Protein AF-A0A537V1I0-F1 (afdb_monomer)

Nearest PDB structures (foldseek):
  7f66-assembly1_D  TM=1.980E-01  e=5.135E+00  Homo sapiens

Foldseek 3Di:
DALLVQCCDPLANVVPNDDPLCLLVSLVSCLQQVHDDDPVSQVSCCVVPVDNDGDNHHDPDDDDPDDPPSCVLLSVLSVQLCCVPPDDCPVVDDVPDDDDDDDDDPDPVSSVSSVVSNVVSVVSRD

Secondary structure (DSSP, 8-state):
--HHHHHH-TTTTTTTS-SGGGHHHHHHHHHHTTPPPPHHHHHHHHHHH--SS--SS--S-------TTSSHHHHHHHHHHHHHHHS--GGG--TT---------SSHHHHHHHHHHHHHHHHH--

Sequence (126 aa):
MNITQALDDANVFGGQFRGGTWDAWRTFLAALFALPLTPEQLEVYQRHTGRSAPPTEPAQEAWLVCGRRAGKSLMLATIAVYLAAFCDWRSFLGPGELATIMIIARDRRQARVIKRFITGLLHATP

pLDDT: mean 94.33, std 4.15, range [69.94, 98.19]

Solvent-accessible surface area (backbone atoms only — not comparable to full-atom values): 7836 Å² total; per-residue (Å²): 128,55,73,69,55,39,39,61,32,71,69,53,38,20,78,78,59,68,66,79,90,46,52,69,56,50,34,48,49,26,45,42,60,29,42,89,68,52,77,68,35,44,51,54,47,28,73,76,66,74,45,92,70,80,52,87,55,56,55,93,73,85,85,85,91,68,69,86,89,67,51,60,57,55,52,54,18,50,52,52,50,44,55,68,75,66,49,89,58,69,93,79,51,60,96,90,59,74,94,75,88,84,79,85,52,98,42,74,72,59,35,45,53,32,51,50,43,33,53,51,51,62,71,69,27,126

Structure (mmCIF, N/CA/C/O backbone):
data_AF-A0A537V1I0-F1
#
_entry.id   AF-A0A537V1I0-F1
#
loop_
_atom_site.group_PDB
_atom_site.id
_atom_site.type_symbol
_atom_site.label_atom_id
_atom_site.label_alt_id
_atom_site.label_comp_id
_atom_site.label_asym_id
_atom_site.label_entity_id
_atom_site.label_seq_id
_atom_site.pdbx_PDB_ins_code
_atom_site.Cartn_x
_atom_site.Cartn_y
_atom_site.Cartn_z
_atom_site.occupancy
_atom_site.B_iso_or_equiv
_atom_site.auth_seq_id
_atom_site.auth_comp_id
_atom_site.auth_asym_id
_atom_site.auth_atom_id
_atom_site.pdbx_PDB_model_num
ATOM 1 N N . MET A 1 1 ? 8.604 -7.351 6.319 1.00 92.75 1 MET A N 1
ATOM 2 C CA . MET A 1 1 ? 8.029 -6.010 6.105 1.00 92.75 1 MET A CA 1
ATOM 3 C C . MET A 1 1 ? 6.622 -6.172 5.548 1.00 92.75 1 MET A C 1
ATOM 5 O O . MET A 1 1 ? 6.478 -6.685 4.443 1.00 92.75 1 MET A O 1
ATOM 9 N N . ASN A 1 2 ? 5.589 -5.802 6.304 1.00 96.81 2 ASN A N 1
ATOM 10 C CA . ASN A 1 2 ? 4.222 -5.702 5.781 1.00 96.81 2 ASN A CA 1
ATOM 11 C C . ASN A 1 2 ? 3.919 -4.264 5.305 1.00 96.81 2 ASN A C 1
ATOM 13 O O . ASN A 1 2 ? 4.732 -3.359 5.500 1.00 96.81 2 ASN A O 1
ATOM 17 N N . ILE A 1 3 ? 2.769 -4.045 4.661 1.00 97.25 3 ILE A N 1
ATOM 18 C CA . ILE A 1 3 ? 2.466 -2.740 4.060 1.00 97.25 3 ILE A CA 1
ATOM 19 C C . ILE A 1 3 ? 2.281 -1.625 5.100 1.00 97.25 3 ILE A C 1
ATOM 21 O O . ILE A 1 3 ? 2.697 -0.498 4.852 1.00 97.25 3 ILE A O 1
ATOM 25 N N . THR A 1 4 ? 1.706 -1.912 6.272 1.00 95.88 4 THR A N 1
ATOM 26 C CA . THR A 1 4 ? 1.508 -0.889 7.312 1.00 95.88 4 THR A CA 1
ATOM 27 C C . THR A 1 4 ? 2.836 -0.484 7.945 1.00 95.88 4 THR A C 1
ATOM 29 O O . THR A 1 4 ? 3.079 0.706 8.108 1.00 95.88 4 THR A O 1
ATOM 32 N N . GLN A 1 5 ? 3.743 -1.439 8.167 1.00 95.88 5 GLN A N 1
ATOM 33 C CA . GLN A 1 5 ? 5.124 -1.166 8.573 1.00 95.88 5 GLN A CA 1
ATOM 34 C C . GLN A 1 5 ? 5.859 -0.305 7.535 1.00 95.88 5 GLN A C 1
ATOM 36 O O . GLN A 1 5 ? 6.530 0.652 7.905 1.00 95.88 5 GLN A O 1
ATOM 41 N N . ALA A 1 6 ? 5.687 -0.580 6.237 1.00 95.81 6 ALA A N 1
ATOM 42 C CA . ALA A 1 6 ? 6.300 0.227 5.178 1.00 95.81 6 ALA A CA 1
ATOM 43 C C . ALA A 1 6 ? 5.776 1.679 5.157 1.00 95.81 6 ALA A C 1
ATOM 45 O O . ALA A 1 6 ? 6.523 2.596 4.814 1.00 95.81 6 ALA A O 1
ATOM 46 N N . LEU A 1 7 ? 4.509 1.897 5.538 1.00 95.00 7 LEU A N 1
ATOM 47 C CA . LEU A 1 7 ? 3.925 3.233 5.719 1.00 95.00 7 LEU A CA 1
ATOM 48 C C . LEU A 1 7 ? 4.526 4.000 6.907 1.00 95.00 7 LEU A C 1
ATOM 50 O O . LEU A 1 7 ? 4.485 5.228 6.891 1.00 95.00 7 LEU A O 1
ATOM 54 N N . ASP A 1 8 ? 5.048 3.305 7.918 1.00 93.06 8 ASP A N 1
ATOM 55 C CA . ASP A 1 8 ? 5.644 3.907 9.120 1.00 93.06 8 ASP A CA 1
ATOM 56 C C . ASP A 1 8 ? 7.163 4.058 9.042 1.00 93.06 8 ASP A C 1
ATOM 58 O O . ASP A 1 8 ? 7.739 4.906 9.724 1.00 93.06 8 ASP A O 1
ATOM 62 N N . ASP A 1 9 ? 7.818 3.275 8.190 1.00 94.00 9 ASP A N 1
ATOM 63 C CA . ASP A 1 9 ? 9.268 3.294 8.054 1.00 94.00 9 ASP A CA 1
ATOM 64 C C . ASP A 1 9 ? 9.749 4.598 7.397 1.00 94.00 9 ASP A C 1
ATOM 66 O O . ASP A 1 9 ? 9.433 4.898 6.240 1.00 94.00 9 ASP A O 1
ATOM 70 N N . ALA A 1 10 ? 10.541 5.377 8.138 1.00 91.62 10 ALA A N 1
ATOM 71 C CA . ALA A 1 10 ? 11.095 6.652 7.692 1.00 91.62 10 ALA A CA 1
ATOM 72 C C . ALA A 1 10 ? 12.013 6.525 6.465 1.00 91.62 10 ALA A C 1
ATOM 74 O O . ALA A 1 10 ? 12.131 7.490 5.709 1.00 91.62 10 ALA A O 1
ATOM 75 N N . ASN A 1 11 ? 12.617 5.353 6.258 1.00 91.50 11 ASN A N 1
ATOM 76 C CA . ASN A 1 11 ? 13.461 5.049 5.108 1.00 91.50 11 ASN A CA 1
ATOM 77 C C . ASN A 1 11 ? 12.664 4.506 3.921 1.00 91.50 11 ASN A C 1
ATOM 79 O O . ASN A 1 11 ? 13.248 4.311 2.868 1.00 91.50 11 ASN A O 1
ATOM 83 N N . VAL A 1 12 ? 11.359 4.251 4.062 1.00 92.94 12 VAL A N 1
ATOM 84 C CA . VAL A 1 12 ? 10.508 3.745 2.975 1.00 92.94 12 VAL A CA 1
ATOM 85 C C . VAL A 1 12 ? 9.444 4.784 2.626 1.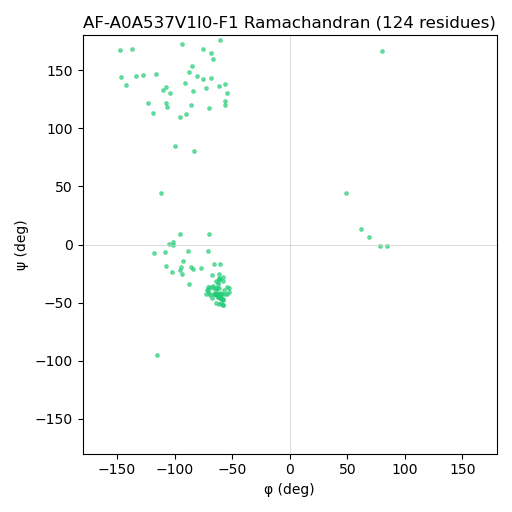00 92.94 12 VAL A C 1
ATOM 87 O 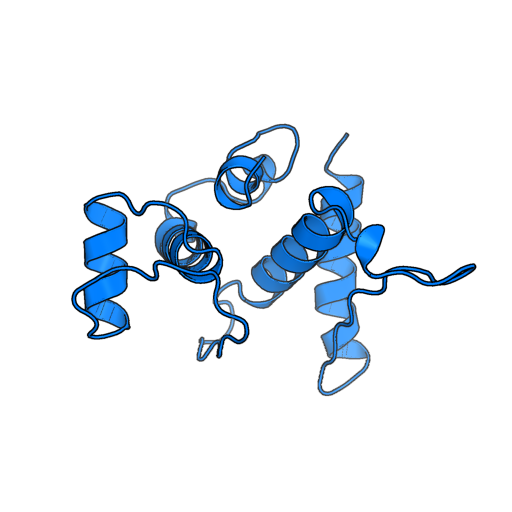O . VAL A 1 12 ? 9.724 5.705 1.857 1.00 92.94 12 VAL A O 1
ATOM 90 N N . PHE A 1 13 ? 8.230 4.687 3.183 1.00 93.94 13 PHE A N 1
ATOM 91 C CA . PHE A 1 13 ? 7.129 5.599 2.856 1.00 93.94 13 PHE A CA 1
ATOM 92 C C . PHE A 1 13 ? 6.778 6.579 3.983 1.00 93.94 13 PHE A C 1
ATOM 94 O O . PHE A 1 13 ? 5.983 7.495 3.756 1.00 93.94 13 PHE A O 1
ATOM 101 N N . GLY A 1 14 ? 7.374 6.454 5.172 1.00 89.88 14 GLY A N 1
ATOM 102 C CA . GLY A 1 14 ? 7.030 7.237 6.367 1.00 89.88 14 GLY A CA 1
ATOM 103 C C . GLY A 1 14 ? 7.157 8.751 6.191 1.00 89.88 14 GLY A C 1
ATOM 104 O O . GLY A 1 14 ? 6.404 9.522 6.787 1.00 89.88 14 GLY A O 1
ATOM 105 N N . GLY A 1 15 ? 8.041 9.212 5.299 1.00 89.19 15 GLY A N 1
ATOM 106 C CA . GLY A 1 15 ? 8.121 10.624 4.911 1.00 89.19 15 GLY A CA 1
ATOM 107 C C . GLY A 1 15 ? 6.837 11.176 4.273 1.00 89.19 15 GLY A C 1
ATOM 108 O O . GLY A 1 15 ? 6.536 12.356 4.440 1.00 89.19 15 GLY A O 1
ATOM 109 N N . GLN A 1 16 ? 6.066 10.327 3.586 1.00 88.81 16 GLN A N 1
ATOM 110 C CA . GLN A 1 16 ? 4.876 10.702 2.813 1.00 88.81 16 GLN A CA 1
ATOM 111 C C . GLN A 1 16 ? 3.567 10.576 3.611 1.00 88.81 16 GLN A C 1
ATOM 113 O O . GLN A 1 16 ? 2.601 11.284 3.323 1.00 88.81 16 GLN A O 1
ATOM 118 N N . PHE A 1 17 ? 3.528 9.707 4.626 1.00 90.12 17 PHE A N 1
ATOM 119 C CA . PHE A 1 17 ? 2.316 9.354 5.382 1.00 90.12 17 PHE A CA 1
ATOM 120 C C . PHE A 1 17 ? 2.337 9.862 6.832 1.00 90.12 17 PHE A C 1
ATOM 122 O O . PHE A 1 17 ? 1.976 9.146 7.769 1.00 90.12 17 PHE A O 1
ATOM 129 N N . ARG A 1 18 ? 2.754 11.121 7.019 1.00 82.00 18 ARG A N 1
ATOM 130 C CA . ARG A 1 18 ? 2.834 11.775 8.336 1.00 82.00 18 ARG A CA 1
ATOM 131 C C . ARG A 1 18 ? 1.473 12.298 8.814 1.00 82.00 18 ARG A C 1
ATOM 133 O O . ARG A 1 18 ? 0.689 12.820 8.021 1.00 82.00 18 ARG A O 1
ATOM 140 N N . GLY A 1 19 ? 1.252 12.236 10.130 1.00 78.31 19 GLY A N 1
ATOM 141 C CA . GLY A 1 19 ? 0.049 12.736 10.809 1.00 78.31 19 GLY A CA 1
ATOM 142 C C . GLY A 1 19 ? -1.164 11.795 10.730 1.00 78.31 19 GLY A C 1
ATOM 143 O O . GLY A 1 19 ? -1.187 10.865 9.929 1.00 78.31 19 GLY A O 1
ATOM 144 N N . GLY A 1 20 ? -2.191 12.064 11.547 1.00 75.31 20 GLY A N 1
ATOM 145 C CA . GLY A 1 20 ? -3.385 11.203 11.688 1.00 75.31 20 GLY A CA 1
ATOM 146 C C . GLY A 1 20 ? -4.352 11.197 10.492 1.00 75.31 20 GLY A C 1
ATOM 147 O O . GLY A 1 20 ? -5.297 10.418 10.440 1.00 75.31 20 GLY A O 1
ATOM 148 N N . THR A 1 21 ? -4.125 12.026 9.467 1.00 86.38 21 THR A N 1
ATOM 149 C CA . THR A 1 21 ? -4.989 12.092 8.268 1.00 86.38 21 THR A CA 1
ATOM 150 C C . THR A 1 21 ? -5.059 10.762 7.495 1.00 86.38 21 THR A C 1
ATOM 152 O O . THR A 1 21 ? -5.962 10.562 6.683 1.00 86.38 21 THR A O 1
ATOM 155 N N . TRP A 1 22 ? -4.121 9.841 7.736 1.00 93.50 22 TRP A N 1
ATOM 156 C CA . TRP A 1 22 ? -4.006 8.568 7.021 1.00 93.50 22 TRP A CA 1
ATOM 157 C C . TRP A 1 22 ? -4.557 7.358 7.789 1.00 93.50 22 TRP A C 1
ATOM 159 O O . TRP A 1 22 ? -4.519 6.250 7.257 1.00 93.50 22 TRP A O 1
ATOM 169 N N . ASP A 1 23 ? -5.120 7.535 8.985 1.00 92.94 23 ASP A N 1
ATOM 170 C CA . ASP A 1 23 ? -5.518 6.420 9.864 1.00 92.94 23 ASP A CA 1
ATOM 171 C C . ASP A 1 23 ? -6.607 5.523 9.259 1.00 92.94 23 ASP A C 1
ATOM 173 O O . ASP A 1 23 ? -6.538 4.292 9.340 1.00 92.94 23 ASP A O 1
ATOM 177 N N . ALA A 1 24 ? -7.569 6.115 8.545 1.00 94.19 24 ALA A N 1
ATOM 178 C CA . ALA A 1 24 ? -8.577 5.352 7.808 1.00 94.19 24 ALA A CA 1
ATOM 179 C C . ALA A 1 24 ? -7.951 4.517 6.676 1.00 94.19 24 ALA A C 1
ATOM 181 O O . ALA A 1 24 ? -8.353 3.378 6.444 1.00 94.19 24 ALA A O 1
ATOM 182 N N . TRP A 1 25 ? -6.928 5.047 6.000 1.00 95.94 25 TRP A N 1
ATOM 183 C CA . TRP A 1 25 ? -6.194 4.303 4.978 1.00 95.94 25 TRP A CA 1
ATOM 184 C C . TRP A 1 25 ? -5.327 3.193 5.577 1.00 95.94 25 TRP A C 1
ATOM 186 O O . TRP A 1 25 ? -5.256 2.113 5.002 1.00 95.94 25 TRP A O 1
ATOM 196 N N . ARG A 1 26 ? -4.721 3.416 6.748 1.00 96.38 26 ARG A N 1
ATOM 197 C CA . ARG A 1 26 ? -3.978 2.385 7.492 1.00 96.38 26 ARG A CA 1
ATOM 198 C C . ARG A 1 26 ? -4.893 1.236 7.904 1.00 96.38 26 ARG A C 1
ATOM 200 O O . ARG A 1 26 ? -4.553 0.081 7.669 1.00 96.38 26 ARG A O 1
ATOM 207 N N . THR A 1 27 ? -6.079 1.563 8.418 1.00 96.81 27 THR A N 1
ATOM 208 C CA . THR A 1 27 ? -7.142 0.591 8.716 1.00 96.81 27 THR A CA 1
ATOM 209 C C . THR A 1 27 ? -7.548 -0.183 7.463 1.00 96.81 27 THR A C 1
ATOM 211 O O . THR A 1 27 ? -7.615 -1.410 7.484 1.00 96.81 27 THR A O 1
ATOM 214 N N . PHE A 1 28 ? -7.779 0.524 6.351 1.00 97.12 28 PHE A N 1
ATOM 215 C CA . PHE A 1 28 ? -8.110 -0.097 5.071 1.00 97.12 28 PHE A CA 1
ATOM 216 C C . PHE A 1 28 ? -7.021 -1.072 4.608 1.00 97.12 28 PHE A C 1
ATOM 218 O O . PHE A 1 28 ? -7.349 -2.189 4.228 1.00 97.12 28 PHE A O 1
ATOM 225 N N . LEU A 1 29 ? -5.744 -0.685 4.658 1.00 97.81 29 LEU A N 1
ATOM 226 C CA . LEU A 1 29 ? -4.634 -1.548 4.253 1.00 97.81 29 LEU A CA 1
ATOM 227 C C . LEU A 1 29 ? -4.486 -2.766 5.164 1.00 97.81 29 LEU A C 1
ATOM 229 O O . LEU A 1 29 ? -4.287 -3.869 4.664 1.00 97.81 29 LEU A O 1
ATOM 233 N N . ALA A 1 30 ? -4.611 -2.582 6.479 1.00 98.00 30 ALA A N 1
ATOM 234 C CA . ALA A 1 30 ? -4.585 -3.696 7.415 1.00 98.00 30 ALA A CA 1
ATOM 235 C C . ALA A 1 30 ? -5.704 -4.697 7.103 1.00 98.00 30 ALA A C 1
ATOM 237 O O . ALA A 1 30 ? -5.432 -5.882 6.952 1.00 98.00 30 ALA A O 1
ATOM 238 N N . ALA A 1 31 ? -6.932 -4.225 6.875 1.00 98.00 31 ALA A N 1
ATOM 239 C CA . ALA A 1 31 ? -8.030 -5.092 6.462 1.00 98.00 31 ALA A CA 1
ATOM 240 C C . ALA A 1 31 ? -7.791 -5.743 5.085 1.00 98.00 31 ALA A C 1
ATOM 242 O O . ALA A 1 31 ? -8.045 -6.932 4.920 1.00 98.00 31 ALA A O 1
ATOM 243 N N . LEU A 1 32 ? -7.286 -4.989 4.103 1.00 98.00 32 LEU A N 1
ATOM 244 C CA . LEU A 1 32 ? -7.038 -5.470 2.741 1.00 98.00 32 LEU A CA 1
ATOM 245 C C . LEU A 1 32 ? -6.026 -6.624 2.714 1.00 98.00 32 LEU A C 1
ATOM 247 O O . LEU A 1 32 ? -6.226 -7.597 1.995 1.00 98.00 32 LEU A O 1
ATOM 251 N N . PHE A 1 33 ? -4.965 -6.521 3.514 1.00 98.19 33 PHE A N 1
ATOM 252 C CA . PHE A 1 33 ? -3.893 -7.514 3.611 1.00 98.19 33 PHE A CA 1
ATOM 253 C C . PHE A 1 33 ? -4.094 -8.520 4.760 1.00 98.19 33 PHE A C 1
ATOM 255 O O . PHE A 1 33 ? -3.172 -9.276 5.056 1.00 98.19 33 PHE A O 1
ATOM 262 N N . ALA A 1 34 ? -5.266 -8.520 5.409 1.00 97.81 34 ALA A N 1
ATOM 263 C CA . ALA A 1 34 ? -5.581 -9.338 6.589 1.00 97.81 34 ALA A CA 1
ATOM 264 C C . ALA A 1 34 ? -4.519 -9.280 7.700 1.00 97.81 34 ALA A C 1
ATOM 266 O O . ALA A 1 34 ? -4.119 -10.284 8.287 1.00 97.81 34 ALA A O 1
ATOM 267 N N . LEU A 1 35 ? -4.048 -8.070 7.986 1.00 98.06 35 LEU A N 1
ATOM 268 C CA . LEU A 1 35 ? -3.163 -7.787 9.105 1.00 98.06 35 LEU A CA 1
ATOM 269 C C . LEU A 1 35 ? -3.984 -7.557 10.385 1.00 98.06 35 LEU A C 1
ATOM 271 O O . LEU A 1 35 ? -5.125 -7.089 10.304 1.00 98.06 35 LEU A O 1
ATOM 275 N N . PRO A 1 36 ? -3.406 -7.820 11.573 1.00 96.88 36 PRO A N 1
ATOM 276 C CA . PRO A 1 36 ? -4.055 -7.498 12.839 1.00 96.88 36 PRO A CA 1
ATOM 277 C C . PRO A 1 36 ? -4.467 -6.021 12.908 1.00 96.88 36 PRO A C 1
ATOM 279 O O . PRO A 1 36 ? -3.653 -5.134 12.646 1.00 96.88 36 PRO A O 1
ATOM 282 N N . LEU A 1 37 ? -5.725 -5.770 13.278 1.00 97.50 37 LEU A N 1
ATOM 283 C CA . LEU A 1 37 ? -6.247 -4.428 13.543 1.00 97.50 37 LEU A CA 1
ATOM 284 C C . LEU A 1 37 ? -6.066 -4.085 15.025 1.00 97.50 37 LEU A C 1
ATOM 286 O O . LEU A 1 37 ? -6.326 -4.925 15.890 1.00 97.50 37 LEU A O 1
ATOM 290 N N . THR A 1 38 ? -5.678 -2.845 15.327 1.00 96.44 38 THR A N 1
ATOM 291 C CA . THR A 1 38 ? -5.792 -2.312 16.698 1.00 96.44 38 THR A CA 1
ATOM 292 C C . THR A 1 38 ? -7.268 -2.128 17.083 1.00 96.44 38 THR A C 1
ATOM 294 O O . THR A 1 38 ? -8.126 -2.114 16.194 1.00 96.44 38 THR A O 1
ATOM 297 N N . PRO A 1 39 ? -7.606 -1.953 18.375 1.00 96.75 39 PRO A N 1
ATOM 298 C CA . PRO A 1 39 ? -8.983 -1.676 18.792 1.00 96.75 39 PRO A CA 1
ATOM 299 C C . PRO A 1 39 ? -9.618 -0.481 18.060 1.00 96.75 39 PRO A C 1
ATOM 301 O O . PRO A 1 39 ? -10.761 -0.562 17.614 1.00 96.75 39 PRO A O 1
ATOM 304 N N . GLU A 1 40 ? -8.857 0.593 17.846 1.00 95.38 40 GLU A N 1
ATOM 305 C CA . GLU A 1 40 ? -9.313 1.808 17.161 1.00 95.38 40 GLU A CA 1
ATOM 306 C C . GLU A 1 40 ? -9.536 1.555 15.664 1.00 95.38 40 GLU A C 1
ATOM 308 O O . GLU A 1 40 ? -10.529 1.991 15.079 1.00 95.38 40 GLU A O 1
ATOM 313 N N . GLN A 1 41 ? -8.630 0.806 15.028 1.00 97.00 41 GLN A N 1
ATOM 314 C CA . GLN A 1 41 ? -8.785 0.409 13.630 1.00 97.00 41 GLN A CA 1
ATOM 315 C C . GLN A 1 41 ? -9.971 -0.543 13.446 1.00 97.00 41 GLN A C 1
ATOM 317 O O . GLN A 1 41 ? -10.690 -0.445 12.451 1.00 97.00 41 GLN A O 1
ATOM 322 N N . LEU A 1 42 ? -10.209 -1.448 14.401 1.00 97.25 42 LEU A N 1
ATOM 323 C CA . LEU A 1 42 ? -11.357 -2.347 14.379 1.00 97.25 42 LEU A CA 1
ATOM 324 C C . LEU A 1 42 ? -12.668 -1.556 14.453 1.00 97.25 42 LEU A C 1
ATOM 326 O O . LEU A 1 42 ? -13.575 -1.829 13.673 1.00 97.25 42 LEU A O 1
ATOM 330 N N . GLU A 1 43 ? -12.750 -0.532 15.303 1.00 96.69 43 GLU A N 1
ATOM 331 C CA . GLU A 1 43 ? -13.921 0.347 15.382 1.00 96.69 43 GLU A CA 1
ATOM 332 C C . GLU A 1 43 ? -14.195 1.053 14.041 1.00 96.69 43 GLU A C 1
ATOM 334 O O . GLU A 1 43 ? -15.327 1.063 13.548 1.00 96.69 43 GLU A O 1
ATOM 339 N N . VAL A 1 44 ? -13.153 1.600 13.403 1.00 96.12 44 VAL A N 1
ATOM 340 C CA . VAL A 1 44 ? -13.250 2.217 12.068 1.00 96.12 44 VAL A CA 1
ATOM 341 C C . VAL A 1 44 ? -13.697 1.189 11.021 1.00 96.12 44 VAL A C 1
ATOM 343 O O . VAL A 1 44 ? -14.596 1.469 10.223 1.00 96.12 44 VAL A O 1
ATOM 346 N N . TYR A 1 45 ? -13.114 -0.011 11.033 1.00 97.00 45 TYR A N 1
ATOM 347 C CA . TYR A 1 45 ? -13.468 -1.098 10.123 1.00 97.00 45 TYR A CA 1
ATOM 348 C C . TYR A 1 45 ? -14.938 -1.507 10.268 1.00 97.00 45 TYR A C 1
ATOM 350 O O . TYR A 1 45 ? -15.666 -1.548 9.274 1.00 97.00 45 TYR A O 1
ATOM 358 N N . GLN A 1 46 ? -15.399 -1.766 11.493 1.00 97.12 46 GLN A N 1
ATOM 359 C CA . GLN A 1 46 ? -16.775 -2.176 11.776 1.00 97.12 46 GLN A CA 1
ATOM 360 C C . GLN A 1 46 ? -17.764 -1.078 11.369 1.00 97.12 46 GLN A C 1
ATOM 362 O O . GLN A 1 46 ? -18.735 -1.353 10.663 1.00 97.12 46 GLN A O 1
ATOM 367 N N . ARG A 1 47 ? -17.472 0.185 11.714 1.00 95.94 47 ARG A N 1
ATOM 368 C CA . ARG A 1 47 ? -18.296 1.349 11.351 1.00 95.94 47 ARG A CA 1
ATOM 369 C C . ARG A 1 47 ? -18.508 1.476 9.843 1.00 95.94 47 ARG A C 1
ATOM 371 O O . ARG A 1 47 ? -19.610 1.805 9.415 1.00 95.94 47 ARG A O 1
ATOM 378 N N . HIS A 1 48 ? -17.466 1.258 9.040 1.00 92.81 48 HIS A N 1
ATOM 379 C CA . HIS A 1 48 ? -17.527 1.502 7.594 1.00 92.81 48 HIS A CA 1
ATOM 380 C C . HIS A 1 48 ? -17.875 0.273 6.752 1.00 92.81 48 HIS A C 1
ATOM 382 O O . HIS A 1 48 ? -18.293 0.435 5.608 1.00 92.81 48 HIS A O 1
ATOM 388 N N . THR A 1 49 ? -17.718 -0.938 7.287 1.00 93.62 49 THR A N 1
ATOM 389 C CA . THR A 1 49 ? -18.016 -2.180 6.553 1.00 93.62 49 THR A CA 1
ATOM 390 C C . THR A 1 49 ? -19.284 -2.883 7.031 1.00 93.62 49 THR A C 1
ATOM 392 O O . THR A 1 49 ? -19.803 -3.731 6.309 1.00 93.62 49 THR A O 1
ATOM 395 N N . GLY A 1 50 ? -19.772 -2.573 8.239 1.00 95.06 50 GLY A N 1
ATOM 396 C CA . GLY A 1 50 ? -20.882 -3.283 8.882 1.00 95.06 50 GLY A CA 1
ATOM 397 C C . GLY A 1 50 ? -20.552 -4.720 9.308 1.00 95.06 50 GLY A C 1
ATOM 398 O O . GLY A 1 50 ? -21.445 -5.451 9.728 1.00 95.06 50 GLY A O 1
ATOM 399 N N . ARG A 1 51 ? -19.291 -5.154 9.188 1.00 94.88 51 ARG A N 1
ATOM 400 C CA . ARG A 1 51 ? -18.837 -6.497 9.578 1.00 94.88 51 ARG A CA 1
ATOM 401 C C . ARG A 1 51 ? -18.434 -6.512 11.044 1.00 94.88 51 ARG A C 1
ATOM 403 O O . ARG A 1 51 ? -17.931 -5.516 11.544 1.00 94.88 51 ARG A O 1
ATOM 410 N N . SER A 1 52 ? -18.616 -7.645 11.716 1.00 91.94 52 SER A N 1
ATOM 411 C CA . SER A 1 52 ? -18.275 -7.809 13.136 1.00 91.94 52 SER A CA 1
ATOM 412 C C . SER A 1 52 ? -16.827 -8.247 13.369 1.00 91.94 52 SER A C 1
ATOM 414 O O . SER A 1 52 ? -16.219 -7.820 14.348 1.00 91.94 52 SER A O 1
ATOM 416 N N . ALA A 1 53 ? -16.262 -9.060 12.474 1.00 93.88 53 ALA A N 1
ATOM 417 C CA . ALA A 1 53 ? -14.910 -9.604 12.589 1.00 93.88 53 ALA A CA 1
ATOM 418 C C . ALA A 1 53 ? -13.997 -9.108 11.450 1.00 93.88 53 ALA A C 1
ATOM 420 O O . ALA A 1 53 ? -14.486 -8.900 10.333 1.00 93.88 53 ALA A O 1
ATOM 421 N N . PRO A 1 54 ? -12.687 -8.917 11.709 1.00 95.12 54 PRO A N 1
ATOM 422 C CA . PRO A 1 54 ? -11.725 -8.563 10.671 1.00 95.12 54 PRO A CA 1
ATOM 423 C C . PRO A 1 54 ? -11.532 -9.706 9.660 1.00 95.12 54 PRO A C 1
ATOM 425 O O . PRO A 1 54 ? -11.805 -10.864 9.983 1.00 95.12 54 PRO A O 1
ATOM 428 N N . PRO A 1 55 ? -11.027 -9.413 8.447 1.00 95.75 55 PRO A N 1
ATOM 429 C CA . PRO A 1 55 ? -10.660 -10.446 7.485 1.00 95.75 55 PRO A CA 1
ATOM 430 C C . PRO A 1 55 ? -9.548 -11.340 8.041 1.00 95.75 55 PRO A C 1
ATOM 432 O O . PRO A 1 55 ? -8.572 -10.842 8.599 1.00 95.75 55 PRO A O 1
ATOM 435 N N . THR A 1 56 ? -9.689 -12.651 7.860 1.00 96.62 56 THR A N 1
ATOM 436 C CA . THR A 1 56 ? -8.663 -13.647 8.215 1.00 96.62 56 THR A CA 1
ATOM 437 C C . THR A 1 56 ? -7.732 -13.973 7.051 1.00 96.62 56 THR A C 1
ATOM 439 O O . THR A 1 56 ? -6.685 -14.576 7.256 1.00 96.62 56 THR A O 1
ATOM 442 N N . GLU A 1 57 ? -8.107 -13.573 5.834 1.00 97.44 57 GLU A N 1
ATOM 443 C CA . GLU A 1 57 ? -7.347 -13.785 4.604 1.00 97.44 57 GLU A CA 1
ATOM 444 C C . GLU A 1 57 ? -7.290 -12.489 3.784 1.00 97.44 57 GLU A C 1
ATOM 446 O O . GLU A 1 57 ? -8.266 -11.723 3.799 1.00 97.44 57 GLU A O 1
ATOM 451 N N . PRO A 1 58 ? -6.173 -12.215 3.080 1.00 97.31 58 PRO A N 1
ATOM 452 C CA . PRO A 1 58 ? -6.060 -11.041 2.226 1.00 97.31 58 PRO A CA 1
ATOM 453 C C . PRO A 1 58 ? -7.172 -11.012 1.177 1.00 97.31 58 PRO A C 1
ATOM 455 O O . PRO A 1 58 ? -7.489 -12.026 0.554 1.00 97.31 58 PRO A O 1
ATOM 458 N N . ALA A 1 59 ? -7.752 -9.838 0.944 1.00 96.44 59 ALA A N 1
ATOM 459 C CA . ALA A 1 59 ? -8.773 -9.706 -0.081 1.00 96.44 59 ALA A CA 1
ATOM 460 C C . ALA A 1 59 ? -8.138 -9.784 -1.477 1.00 96.44 59 ALA A C 1
ATOM 462 O O . ALA A 1 59 ? -7.146 -9.113 -1.761 1.00 96.44 59 ALA A O 1
ATOM 463 N N . GLN A 1 60 ? -8.756 -10.555 -2.372 1.00 95.38 60 GLN A N 1
ATOM 464 C CA . GLN A 1 60 ? -8.335 -10.625 -3.776 1.00 95.38 60 GLN A CA 1
ATOM 465 C C . GLN A 1 60 ? -8.793 -9.403 -4.588 1.00 95.38 60 GLN A C 1
ATOM 467 O O . GLN A 1 60 ? -8.223 -9.097 -5.632 1.00 95.38 60 GLN A O 1
ATOM 472 N N . GLU A 1 61 ? -9.810 -8.688 -4.104 1.00 96.00 61 GLU A N 1
ATOM 473 C CA . GLU A 1 61 ? -10.407 -7.543 -4.784 1.00 96.00 61 GLU A CA 1
ATOM 474 C C . GLU A 1 61 ? -10.890 -6.494 -3.773 1.00 96.00 61 GLU A C 1
ATOM 476 O O . GLU A 1 61 ? -11.400 -6.827 -2.699 1.00 96.00 61 GLU A O 1
ATOM 481 N N . ALA A 1 62 ? -10.757 -5.212 -4.126 1.00 94.88 62 ALA A N 1
ATOM 482 C CA . ALA A 1 62 ? -11.271 -4.105 -3.330 1.00 94.88 62 ALA A CA 1
ATOM 483 C C . ALA A 1 62 ? -11.837 -2.976 -4.196 1.00 94.88 62 ALA A C 1
ATOM 485 O O . ALA A 1 62 ? -11.219 -2.528 -5.162 1.00 94.88 62 ALA A O 1
ATOM 486 N N . TRP A 1 63 ? -12.990 -2.455 -3.774 1.00 94.44 63 TRP A N 1
ATOM 487 C CA . TRP A 1 63 ? -13.687 -1.354 -4.432 1.00 94.44 63 TRP A CA 1
ATOM 488 C C . TRP A 1 63 ? -13.548 -0.069 -3.613 1.00 94.44 63 TRP A C 1
ATOM 490 O O . TRP A 1 63 ? -14.012 0.020 -2.478 1.00 94.44 63 TRP A O 1
ATOM 500 N N . LEU A 1 64 ? -12.918 0.954 -4.195 1.00 93.56 64 LEU A N 1
ATOM 501 C CA . LEU A 1 64 ? -12.637 2.226 -3.522 1.00 93.56 64 LEU A CA 1
ATOM 502 C C . LEU A 1 64 ? -13.659 3.307 -3.901 1.00 93.56 64 LEU A C 1
ATOM 504 O O . LEU A 1 64 ? -13.420 4.138 -4.785 1.00 93.56 64 LEU A O 1
ATOM 508 N N . VAL A 1 65 ? -14.797 3.330 -3.202 1.00 93.19 65 VAL A N 1
ATOM 509 C CA . VAL A 1 65 ? -15.830 4.369 -3.363 1.00 93.19 65 VAL A CA 1
ATOM 510 C C . VAL A 1 65 ? -15.455 5.601 -2.536 1.00 93.19 65 VAL A C 1
ATOM 512 O O . VAL A 1 65 ? -15.911 5.797 -1.415 1.00 93.19 65 VAL A O 1
ATOM 515 N N . CYS A 1 66 ? -14.563 6.431 -3.081 1.00 92.00 66 CYS A N 1
ATOM 516 C CA . CYS A 1 66 ? -13.997 7.571 -2.355 1.00 92.00 66 CYS A CA 1
ATOM 517 C C . CYS A 1 66 ? -14.132 8.889 -3.125 1.00 92.00 66 CYS A C 1
ATOM 519 O O . CYS A 1 66 ? -13.957 8.942 -4.351 1.00 92.00 66 CYS A O 1
ATOM 521 N N . GLY A 1 67 ? -14.322 9.981 -2.379 1.00 92.00 67 GLY A N 1
ATOM 522 C CA . GLY A 1 67 ? -14.430 11.340 -2.906 1.00 92.00 67 GLY A CA 1
ATOM 523 C C . GLY A 1 67 ? -13.199 11.843 -3.677 1.00 92.00 67 GLY A C 1
ATOM 524 O O . GLY A 1 67 ? -12.148 11.194 -3.804 1.00 92.00 67 GLY A O 1
ATOM 525 N N . ARG A 1 68 ? -13.326 13.050 -4.237 1.00 92.19 68 ARG A N 1
ATOM 526 C CA . ARG A 1 68 ? -12.195 13.762 -4.853 1.00 92.19 68 ARG A CA 1
ATOM 527 C C . ARG A 1 68 ? -11.207 14.179 -3.765 1.00 92.19 68 ARG A C 1
ATOM 529 O O . ARG A 1 68 ? -11.617 14.565 -2.682 1.00 92.19 68 ARG A O 1
ATOM 536 N N . ARG A 1 69 ? -9.907 14.123 -4.078 1.00 90.12 69 ARG A N 1
ATOM 537 C CA . ARG A 1 69 ? -8.799 14.450 -3.154 1.00 90.12 69 ARG A CA 1
ATOM 538 C C . ARG A 1 69 ? -8.699 13.563 -1.903 1.00 90.12 69 ARG A C 1
ATOM 540 O O . ARG A 1 69 ? -7.895 13.857 -1.036 1.00 90.12 69 ARG A O 1
ATOM 547 N N . ALA A 1 70 ? -9.400 12.431 -1.856 1.00 92.50 70 ALA A N 1
ATOM 548 C CA . ALA A 1 70 ? -9.326 11.472 -0.749 1.00 92.50 70 ALA A CA 1
ATOM 549 C C . ALA A 1 70 ? -7.992 10.691 -0.654 1.00 92.50 70 ALA A C 1
ATOM 551 O O . ALA A 1 70 ? -7.910 9.704 0.062 1.00 92.50 70 ALA A O 1
ATOM 552 N N . GLY A 1 71 ? -6.964 11.046 -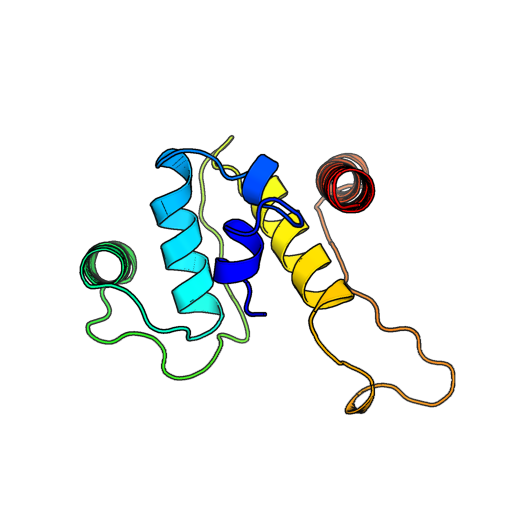1.432 1.00 93.25 71 GLY A N 1
ATOM 553 C CA . GLY A 1 71 ? -5.672 10.345 -1.420 1.00 93.25 71 GLY A CA 1
ATOM 554 C C . GLY A 1 71 ? -5.614 9.020 -2.195 1.00 93.25 71 GLY A C 1
ATOM 555 O O . GLY A 1 71 ? -4.534 8.451 -2.312 1.00 93.25 71 GLY A O 1
ATOM 556 N N . LYS A 1 72 ? -6.717 8.558 -2.809 1.00 94.44 72 LYS A N 1
ATOM 557 C CA . LYS A 1 72 ? -6.772 7.245 -3.491 1.00 94.44 72 LYS A CA 1
ATOM 558 C C . LYS A 1 72 ? -5.669 7.005 -4.531 1.00 94.44 72 LYS A C 1
ATOM 560 O O . LYS A 1 72 ? -5.151 5.903 -4.618 1.00 94.44 72 LYS A O 1
ATOM 565 N N . SER A 1 73 ? -5.269 8.018 -5.303 1.00 94.94 73 SER A N 1
ATOM 566 C CA . SER A 1 73 ? -4.207 7.851 -6.309 1.00 94.94 73 SER A CA 1
ATOM 567 C C . SER A 1 73 ? -2.823 7.635 -5.692 1.00 94.94 73 SER A C 1
ATOM 569 O O . SER A 1 73 ? -2.050 6.861 -6.246 1.00 94.94 73 SER A O 1
ATOM 571 N N . LEU A 1 74 ? -2.521 8.295 -4.567 1.00 95.12 74 LEU A N 1
ATOM 572 C CA . LEU A 1 74 ? -1.281 8.061 -3.825 1.00 95.12 74 LEU A CA 1
ATOM 573 C C . LEU A 1 74 ? -1.314 6.670 -3.187 1.00 95.12 74 LEU A C 1
ATOM 575 O O . LEU A 1 74 ? -0.356 5.924 -3.321 1.00 95.12 74 LEU A O 1
ATOM 579 N N . MET A 1 75 ? -2.446 6.285 -2.592 1.00 96.31 75 MET A N 1
ATOM 580 C CA . MET A 1 75 ? -2.600 4.963 -1.983 1.00 96.31 75 MET A CA 1
ATOM 581 C C . MET A 1 75 ? -2.415 3.821 -2.992 1.00 96.31 75 MET A C 1
ATOM 583 O O . MET A 1 75 ? -1.661 2.890 -2.735 1.00 96.31 75 MET A O 1
ATOM 587 N N . LEU A 1 76 ? -3.040 3.913 -4.173 1.00 96.50 76 LEU A N 1
ATOM 588 C CA . LEU A 1 76 ? -2.853 2.928 -5.245 1.00 96.50 76 LEU A CA 1
ATOM 589 C C . LEU A 1 76 ? -1.393 2.862 -5.721 1.00 96.50 76 LEU A C 1
ATOM 591 O O . LEU A 1 76 ? -0.894 1.775 -5.998 1.00 96.50 76 LEU A O 1
ATOM 595 N N . ALA A 1 77 ? -0.698 4.003 -5.790 1.00 96.94 77 ALA A N 1
ATOM 596 C CA . ALA A 1 77 ? 0.729 4.030 -6.103 1.00 96.94 77 ALA A CA 1
ATOM 597 C C . ALA A 1 77 ? 1.563 3.329 -5.021 1.00 96.94 77 ALA A C 1
ATOM 599 O O . ALA A 1 77 ? 2.444 2.545 -5.354 1.00 96.94 77 ALA A O 1
ATOM 600 N N . THR A 1 78 ? 1.264 3.559 -3.742 1.00 96.88 78 THR A N 1
ATOM 601 C CA . THR A 1 78 ? 1.949 2.910 -2.618 1.00 96.88 78 THR A CA 1
ATOM 602 C C . THR A 1 78 ? 1.724 1.406 -2.595 1.00 96.88 78 THR A C 1
ATOM 604 O O . THR A 1 78 ? 2.691 0.670 -2.440 1.00 96.88 78 THR A O 1
ATOM 607 N N . ILE A 1 79 ? 0.494 0.934 -2.824 1.00 97.50 79 ILE A N 1
ATOM 608 C CA . ILE A 1 79 ? 0.211 -0.503 -2.957 1.00 97.50 79 ILE A CA 1
ATOM 609 C C . ILE A 1 79 ? 1.014 -1.089 -4.123 1.00 97.50 79 ILE A C 1
ATOM 611 O O . ILE A 1 79 ? 1.662 -2.116 -3.954 1.00 97.50 79 ILE A O 1
ATOM 615 N N . ALA A 1 80 ? 1.031 -0.424 -5.282 1.00 97.50 80 ALA A N 1
ATOM 616 C CA . ALA A 1 80 ? 1.796 -0.892 -6.434 1.00 97.50 80 ALA A CA 1
ATOM 617 C C . ALA A 1 80 ? 3.303 -0.987 -6.135 1.00 97.50 80 ALA A C 1
ATOM 619 O O . ALA A 1 80 ? 3.918 -2.005 -6.435 1.00 97.50 80 ALA A O 1
ATOM 620 N N . VAL A 1 81 ? 3.903 0.033 -5.509 1.00 97.25 81 VAL A N 1
ATOM 621 C CA . VAL A 1 81 ? 5.326 -0.008 -5.124 1.00 97.25 81 VAL A CA 1
ATOM 622 C C . VAL A 1 81 ? 5.580 -1.089 -4.074 1.00 97.25 81 VAL A C 1
ATOM 624 O O . VAL A 1 81 ? 6.550 -1.830 -4.197 1.00 97.25 81 VAL A O 1
ATOM 627 N N . TYR A 1 82 ? 4.701 -1.221 -3.077 1.00 97.44 82 TYR A N 1
ATOM 628 C CA . TYR A 1 82 ? 4.821 -2.248 -2.046 1.00 97.44 82 TYR A CA 1
ATOM 629 C C . TYR A 1 82 ? 4.836 -3.656 -2.652 1.00 97.44 82 TYR A C 1
ATOM 631 O O . TYR A 1 82 ? 5.770 -4.418 -2.415 1.00 97.44 82 TYR A O 1
ATOM 639 N N . LEU A 1 83 ? 3.849 -3.972 -3.494 1.00 96.88 83 LEU A N 1
ATOM 640 C CA . LEU A 1 83 ? 3.764 -5.266 -4.168 1.00 96.88 83 LEU A CA 1
ATOM 641 C C . LEU A 1 83 ? 4.965 -5.507 -5.096 1.00 96.88 83 LEU A C 1
ATOM 643 O O . LEU A 1 83 ? 5.407 -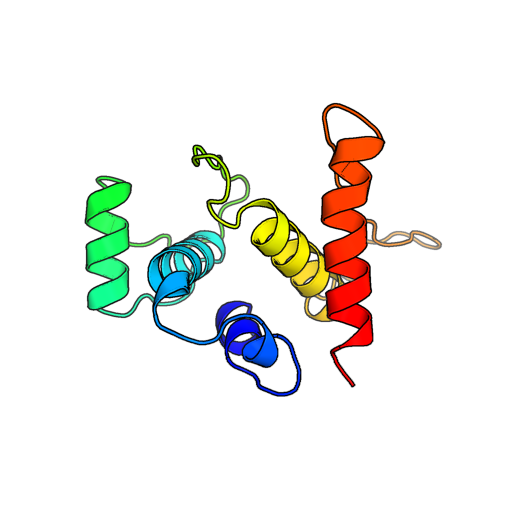6.644 -5.214 1.00 96.88 83 LEU A O 1
ATOM 647 N N . ALA A 1 84 ? 5.516 -4.471 -5.739 1.00 96.50 84 ALA A N 1
ATOM 648 C CA . ALA A 1 84 ? 6.681 -4.618 -6.616 1.00 96.50 84 ALA A CA 1
ATOM 649 C C . ALA A 1 84 ? 7.981 -4.888 -5.847 1.00 96.50 84 ALA A C 1
ATOM 651 O O . ALA A 1 84 ? 8.818 -5.649 -6.322 1.00 96.50 84 ALA A O 1
ATOM 652 N N . ALA A 1 85 ? 8.174 -4.226 -4.704 1.00 95.44 85 ALA A N 1
ATOM 653 C CA . ALA A 1 85 ? 9.463 -4.181 -4.013 1.00 95.44 85 ALA A CA 1
ATOM 654 C C . ALA A 1 85 ? 9.560 -5.116 -2.797 1.00 95.44 85 ALA A C 1
ATOM 656 O O . ALA A 1 85 ? 10.664 -5.495 -2.414 1.00 95.44 85 ALA A O 1
ATOM 657 N N . PHE A 1 86 ? 8.433 -5.487 -2.179 1.00 96.12 86 PHE A N 1
ATOM 658 C CA . PHE A 1 86 ? 8.411 -6.235 -0.915 1.00 96.12 86 PHE A CA 1
ATOM 659 C C . PHE A 1 86 ? 7.748 -7.613 -1.009 1.00 96.12 86 PHE A C 1
ATOM 661 O O . PHE A 1 86 ? 7.803 -8.370 -0.039 1.00 96.12 86 PHE A O 1
ATOM 668 N N . CYS A 1 87 ? 7.135 -7.957 -2.144 1.00 95.44 87 CYS A N 1
ATOM 669 C CA . CYS A 1 87 ? 6.536 -9.272 -2.364 1.00 95.44 87 CYS A CA 1
ATOM 670 C C . CYS A 1 87 ? 7.382 -10.094 -3.340 1.00 95.44 87 CYS A C 1
ATOM 672 O O . CYS A 1 87 ? 7.814 -9.596 -4.379 1.00 95.44 87 CYS A O 1
ATOM 674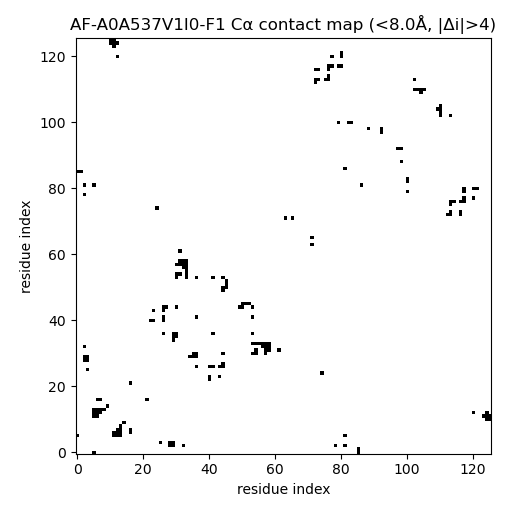 N N . ASP A 1 88 ? 7.601 -11.366 -3.007 1.00 95.06 88 ASP A N 1
ATOM 675 C CA . ASP A 1 88 ? 8.305 -12.302 -3.877 1.00 95.06 88 ASP A CA 1
ATOM 676 C C . ASP A 1 88 ? 7.319 -13.016 -4.804 1.00 95.06 88 ASP A C 1
ATOM 678 O O . ASP A 1 88 ? 6.501 -13.822 -4.363 1.00 95.06 88 ASP A O 1
ATOM 682 N N . TRP A 1 89 ? 7.417 -12.718 -6.096 1.00 96.06 89 TRP A N 1
ATOM 683 C CA . TRP A 1 89 ? 6.548 -13.284 -7.127 1.00 96.06 89 TRP A CA 1
ATOM 684 C C . TRP A 1 89 ? 7.200 -14.416 -7.919 1.00 96.06 89 TRP A C 1
ATOM 686 O O . TRP A 1 89 ? 6.561 -14.964 -8.812 1.00 96.06 89 TRP A O 1
ATOM 696 N N . ARG A 1 90 ? 8.457 -14.782 -7.630 1.00 95.44 90 ARG A N 1
ATOM 697 C CA . ARG A 1 90 ? 9.249 -15.691 -8.481 1.00 95.44 90 ARG A CA 1
ATOM 698 C C . ARG A 1 90 ? 8.597 -17.056 -8.696 1.00 95.44 90 ARG A C 1
ATOM 700 O O . ARG A 1 90 ? 8.758 -17.627 -9.765 1.00 95.44 90 ARG A O 1
ATOM 707 N N . SER A 1 91 ? 7.831 -17.556 -7.726 1.00 96.88 91 SER A N 1
ATOM 708 C CA . SER A 1 91 ? 7.093 -18.822 -7.850 1.00 96.88 91 SER A CA 1
ATOM 709 C C . SER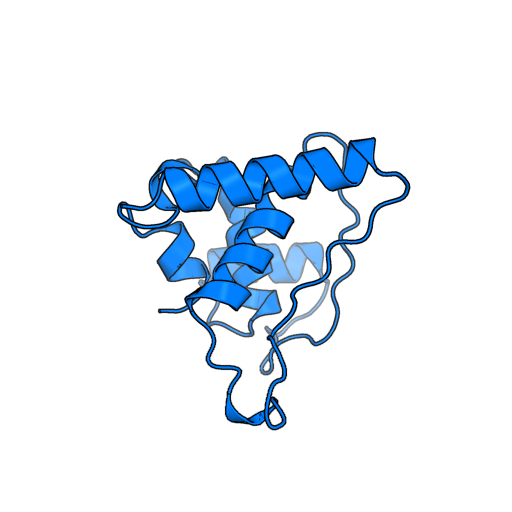 A 1 91 ? 5.973 -18.800 -8.895 1.00 96.88 91 SER A C 1
ATOM 711 O O . SER A 1 91 ? 5.487 -19.860 -9.273 1.00 96.88 91 SER A O 1
ATOM 713 N N . PHE A 1 92 ? 5.544 -17.616 -9.337 1.00 95.94 92 PHE A N 1
ATOM 714 C CA . PHE A 1 92 ? 4.466 -17.428 -10.310 1.00 95.94 92 PHE A CA 1
ATOM 715 C C . PHE A 1 92 ? 4.976 -17.036 -11.703 1.00 95.94 92 PHE A C 1
ATOM 717 O O . PHE A 1 92 ? 4.157 -16.820 -12.590 1.00 95.94 92 PHE A O 1
ATOM 724 N N . LEU A 1 93 ? 6.296 -16.910 -11.892 1.00 96.94 93 LEU A N 1
ATOM 725 C CA . LEU A 1 93 ? 6.898 -16.451 -13.143 1.00 96.94 93 LEU A CA 1
ATOM 726 C C . LEU A 1 93 ? 7.504 -17.618 -13.926 1.00 96.94 93 LEU A C 1
ATOM 728 O O . LEU A 1 93 ? 8.296 -18.399 -13.396 1.00 96.94 93 LEU A O 1
ATOM 732 N N . GLY A 1 94 ? 7.165 -17.700 -15.209 1.00 97.06 94 GLY A N 1
ATOM 733 C CA . GLY A 1 94 ? 7.807 -18.585 -16.173 1.00 97.06 94 GLY A CA 1
ATOM 734 C C . GLY A 1 94 ? 9.192 -18.088 -16.626 1.00 97.06 94 GLY A C 1
ATOM 735 O O . GLY A 1 94 ? 9.571 -16.937 -16.381 1.00 97.06 94 GLY A O 1
ATOM 736 N N . PRO A 1 95 ? 9.980 -18.931 -17.322 1.00 96.25 95 PRO A N 1
ATOM 737 C CA . PRO A 1 95 ? 11.279 -18.533 -17.861 1.00 96.25 95 PRO A CA 1
ATOM 738 C C . PRO A 1 95 ? 11.174 -17.313 -18.791 1.00 96.25 95 PRO A C 1
ATOM 740 O O . PRO A 1 95 ? 10.506 -17.361 -19.820 1.00 96.25 95 PRO A O 1
ATOM 743 N N . GLY A 1 96 ? 11.866 -16.225 -18.436 1.00 95.44 96 GLY A N 1
ATOM 744 C CA . GLY A 1 96 ? 11.885 -14.974 -19.206 1.00 95.44 96 GLY A CA 1
ATOM 745 C C . GLY A 1 96 ? 10.729 -14.009 -18.916 1.00 95.44 96 GLY A C 1
ATOM 746 O O . GLY A 1 96 ? 10.704 -12.919 -19.487 1.00 95.44 96 GLY A O 1
ATOM 747 N N . GLU A 1 97 ? 9.795 -14.363 -18.030 1.00 96.69 97 GLU A N 1
ATOM 748 C CA . GLU A 1 97 ? 8.696 -13.476 -17.652 1.00 96.69 97 GLU A CA 1
ATOM 749 C C . GLU A 1 97 ? 9.151 -12.361 -16.704 1.00 96.69 97 GLU A C 1
ATOM 751 O O . GLU A 1 97 ? 9.958 -12.561 -15.793 1.00 96.69 97 GLU A O 1
ATOM 756 N N . LEU A 1 98 ? 8.585 -11.169 -16.900 1.00 94.12 98 LEU A N 1
ATOM 757 C CA . LEU A 1 98 ? 8.763 -10.026 -16.010 1.00 94.12 98 LEU A CA 1
ATOM 758 C C . LEU A 1 98 ? 7.472 -9.781 -15.230 1.00 94.12 98 LEU A C 1
ATOM 760 O O . LEU A 1 98 ? 6.422 -9.508 -15.821 1.00 94.12 98 LEU A O 1
ATOM 764 N N . ALA A 1 99 ? 7.563 -9.816 -13.899 1.00 95.56 99 ALA A N 1
ATOM 765 C CA . ALA A 1 99 ? 6.449 -9.455 -13.031 1.00 95.56 99 ALA A CA 1
ATOM 766 C C . ALA A 1 99 ? 5.963 -8.038 -13.360 1.00 95.56 99 ALA A C 1
ATOM 768 O O . ALA A 1 99 ? 6.731 -7.074 -13.333 1.00 95.56 99 ALA A O 1
ATOM 769 N N . THR A 1 100 ? 4.675 -7.915 -13.676 1.00 95.56 100 THR A N 1
ATOM 770 C CA . THR A 1 100 ? 4.077 -6.653 -14.109 1.00 95.56 100 THR A CA 1
ATOM 771 C C . THR A 1 100 ? 2.917 -6.286 -13.200 1.00 95.56 100 THR A C 1
ATOM 773 O O . THR A 1 100 ? 1.928 -7.008 -13.115 1.00 95.56 100 THR A O 1
ATOM 776 N N . ILE A 1 101 ? 3.003 -5.113 -12.571 1.00 95.56 101 ILE A N 1
ATOM 777 C CA . ILE A 1 101 ? 1.880 -4.511 -11.849 1.00 95.56 101 ILE A CA 1
ATOM 778 C C . ILE A 1 101 ? 1.177 -3.529 -12.777 1.00 95.56 101 ILE A C 1
ATOM 780 O O . ILE A 1 101 ? 1.711 -2.473 -13.125 1.00 95.56 101 ILE A O 1
ATOM 784 N N . MET A 1 102 ? -0.034 -3.887 -13.197 1.00 95.00 102 MET A N 1
ATOM 785 C CA . MET A 1 102 ? -0.808 -3.089 -14.141 1.00 95.00 102 MET A CA 1
ATOM 786 C C . MET A 1 102 ? -1.584 -1.975 -13.439 1.00 95.00 102 MET A C 1
ATOM 788 O O . MET A 1 102 ? -2.311 -2.208 -12.477 1.00 95.00 102 MET A O 1
ATOM 792 N N . ILE A 1 103 ? -1.486 -0.758 -13.979 1.00 92.69 103 ILE A N 1
ATOM 793 C CA . ILE A 1 103 ? -2.321 0.379 -13.580 1.00 92.69 103 ILE A CA 1
ATOM 794 C C . ILE A 1 103 ? -3.127 0.832 -14.781 1.00 92.69 103 ILE A C 1
ATOM 796 O O . ILE A 1 103 ? -2.587 1.375 -15.747 1.00 92.69 103 ILE A O 1
ATOM 800 N N . ILE A 1 104 ? -4.436 0.642 -14.682 1.00 93.88 104 ILE A N 1
ATOM 801 C CA . ILE A 1 104 ? -5.386 0.987 -15.730 1.00 93.88 104 ILE A CA 1
ATOM 802 C C . ILE A 1 104 ? -6.204 2.183 -15.253 1.00 93.88 104 ILE A C 1
ATOM 804 O O . ILE A 1 104 ? -6.678 2.236 -14.120 1.00 93.88 104 ILE A O 1
ATOM 808 N N . ALA A 1 105 ? -6.352 3.172 -16.125 1.00 93.25 105 ALA A N 1
ATOM 809 C CA . ALA A 1 105 ? -7.189 4.338 -15.896 1.00 93.25 105 ALA A CA 1
ATOM 810 C C . ALA A 1 105 ? -7.974 4.650 -17.169 1.00 93.25 105 ALA A C 1
ATOM 812 O O . ALA A 1 105 ? -7.650 4.142 -18.242 1.00 93.25 105 ALA A O 1
ATOM 813 N N . ARG A 1 106 ? -8.968 5.538 -17.060 1.00 93.81 106 ARG A N 1
ATOM 814 C CA . ARG A 1 106 ? -9.811 5.938 -18.196 1.00 93.81 106 ARG A CA 1
ATOM 815 C C . ARG A 1 106 ? -8.996 6.452 -19.385 1.00 93.81 106 ARG A C 1
ATOM 817 O O . ARG A 1 106 ? -9.374 6.239 -20.529 1.00 93.81 106 ARG A O 1
ATOM 824 N N . ASP A 1 107 ? -7.910 7.171 -19.110 1.00 94.44 107 ASP A N 1
ATOM 825 C CA . ASP A 1 107 ? -7.056 7.762 -20.132 1.00 94.44 107 ASP A CA 1
ATOM 826 C C . ASP A 1 107 ? -5.5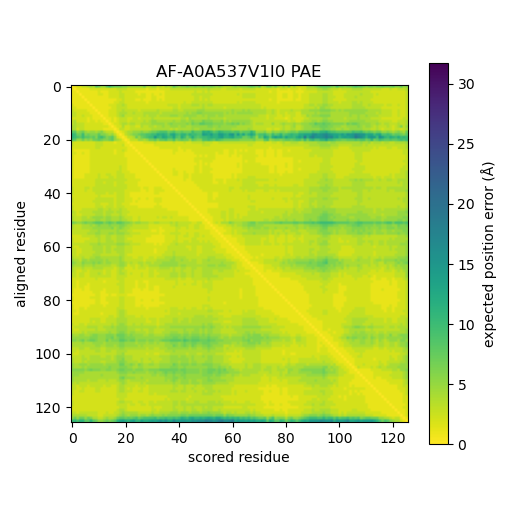79 7.827 -19.695 1.00 94.44 107 ASP A C 1
ATOM 828 O O . ASP A 1 107 ? -5.220 7.669 -18.520 1.00 94.44 107 ASP A O 1
ATOM 832 N N . ARG A 1 108 ? -4.700 8.114 -20.665 1.00 92.12 108 ARG A N 1
ATOM 833 C CA . ARG A 1 108 ? -3.247 8.241 -20.450 1.00 92.12 108 ARG A CA 1
ATOM 834 C C . ARG A 1 108 ? -2.883 9.359 -19.470 1.00 92.12 108 ARG A C 1
ATOM 836 O O . ARG A 1 108 ? -1.845 9.273 -18.817 1.00 92.12 108 ARG A O 1
ATOM 843 N N . ARG A 1 109 ? -3.682 10.429 -19.377 1.00 91.94 109 ARG A N 1
ATOM 844 C CA . ARG A 1 109 ? -3.415 11.561 -18.477 1.00 91.94 109 ARG A CA 1
ATOM 845 C C . ARG A 1 109 ? -3.668 11.156 -17.027 1.00 91.94 109 ARG A C 1
ATOM 847 O O . ARG A 1 109 ? -2.842 11.480 -16.179 1.00 91.94 109 ARG A O 1
ATOM 854 N N . GLN A 1 110 ? -4.747 10.431 -16.753 1.00 88.88 110 GLN A N 1
ATOM 855 C CA . GLN A 1 110 ? -5.078 9.899 -15.435 1.00 88.88 110 GLN A CA 1
ATOM 856 C C . GLN A 1 110 ? -4.087 8.815 -15.005 1.00 88.88 110 GLN A C 1
ATOM 858 O O . GLN A 1 110 ? -3.549 8.900 -13.903 1.00 88.88 110 GLN A O 1
ATOM 863 N N . ALA A 1 111 ? -3.750 7.870 -15.892 1.00 93.56 111 ALA A N 1
ATOM 864 C CA . ALA A 1 111 ? -2.734 6.852 -15.608 1.00 93.56 111 ALA A CA 1
ATOM 865 C C . ALA A 1 111 ? -1.377 7.487 -15.250 1.00 93.56 111 ALA A C 1
ATOM 867 O O . ALA A 1 111 ? -0.694 7.062 -14.316 1.00 93.56 111 ALA A O 1
ATOM 868 N N . ARG A 1 112 ? -1.007 8.579 -15.938 1.00 95.06 112 ARG A N 1
ATOM 869 C CA . ARG A 1 112 ? 0.232 9.321 -15.664 1.00 95.06 112 ARG A CA 1
ATOM 870 C C . ARG A 1 112 ? 0.283 9.911 -14.252 1.00 95.06 112 ARG A C 1
ATOM 872 O O . ARG A 1 112 ? 1.382 10.065 -13.731 1.00 95.06 112 ARG A O 1
ATOM 879 N N . VAL A 1 113 ? -0.852 10.238 -13.629 1.00 95.56 113 VAL A N 1
ATOM 880 C CA . VAL A 1 113 ? -0.872 10.750 -12.245 1.00 95.56 113 VAL A CA 1
ATOM 881 C C . VAL A 1 113 ? -0.353 9.690 -11.278 1.00 95.56 113 VAL A C 1
ATOM 883 O O . VAL A 1 113 ? 0.569 9.969 -10.519 1.00 95.56 113 VAL A O 1
ATOM 886 N N . ILE A 1 114 ? -0.883 8.467 -11.350 1.00 96.06 114 ILE A N 1
ATOM 887 C CA . ILE A 1 114 ? -0.444 7.362 -10.484 1.00 96.06 114 ILE A CA 1
ATOM 888 C C . ILE A 1 114 ? 1.009 6.995 -10.801 1.00 96.06 114 ILE A C 1
ATOM 890 O O . ILE A 1 114 ? 1.819 6.880 -9.886 1.00 96.06 114 ILE A O 1
ATOM 894 N N . LYS A 1 115 ? 1.381 6.929 -12.090 1.00 96.38 115 LYS A N 1
ATOM 895 C CA . LYS A 1 115 ? 2.777 6.693 -12.494 1.00 96.38 115 LYS A CA 1
ATOM 896 C C . LYS A 1 115 ? 3.742 7.711 -11.869 1.00 96.38 115 LYS A C 1
ATOM 898 O O . LYS A 1 115 ? 4.810 7.328 -11.412 1.00 96.38 115 LYS A O 1
ATOM 903 N N . ARG A 1 116 ? 3.381 9.000 -11.829 1.00 96.94 116 ARG A N 1
ATOM 904 C CA . ARG A 1 116 ? 4.216 10.043 -11.204 1.00 96.94 116 ARG A CA 1
ATOM 905 C C . ARG A 1 116 ? 4.383 9.830 -9.703 1.00 96.94 116 ARG A C 1
ATOM 907 O O . ARG A 1 116 ? 5.489 10.022 -9.215 1.00 96.94 116 ARG A O 1
ATOM 914 N N . PHE A 1 117 ? 3.331 9.414 -8.994 1.00 96.69 117 PHE A N 1
ATOM 915 C CA . PHE A 1 117 ? 3.455 9.047 -7.582 1.00 96.69 117 PHE A CA 1
ATOM 916 C C . PHE A 1 117 ? 4.386 7.849 -7.388 1.00 96.69 117 PHE A C 1
ATOM 918 O O . PHE A 1 117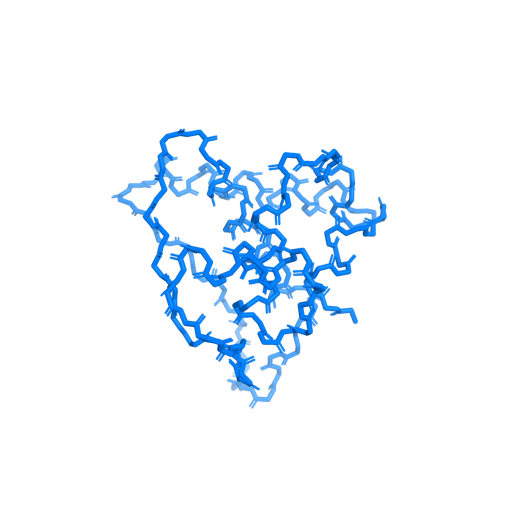 ? 5.244 7.912 -6.522 1.00 96.69 117 PHE A O 1
ATOM 925 N N . ILE A 1 118 ? 4.286 6.812 -8.227 1.00 96.94 118 ILE A N 1
ATOM 926 C CA . ILE A 1 118 ? 5.190 5.648 -8.179 1.00 96.94 118 ILE A CA 1
ATOM 927 C C . ILE A 1 118 ? 6.644 6.075 -8.355 1.00 96.94 118 ILE A C 1
ATOM 929 O O . ILE A 1 118 ? 7.486 5.741 -7.531 1.00 96.94 118 ILE A O 1
ATOM 933 N N . THR A 1 119 ? 6.931 6.844 -9.406 1.00 96.25 119 THR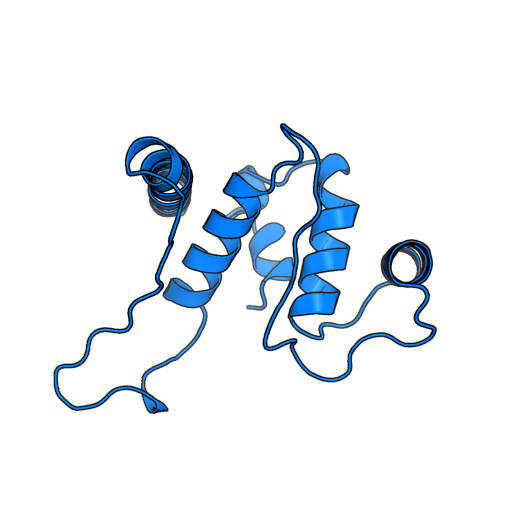 A N 1
ATOM 934 C CA . THR A 1 119 ? 8.277 7.367 -9.659 1.00 96.25 119 THR A CA 1
ATOM 935 C C . THR A 1 119 ? 8.769 8.224 -8.491 1.00 96.25 119 THR A C 1
ATOM 937 O O . THR A 1 119 ? 9.909 8.079 -8.071 1.00 96.25 119 THR A O 1
ATOM 940 N N . GLY A 1 120 ? 7.909 9.079 -7.929 1.00 95.38 120 GLY A N 1
ATOM 941 C CA . GLY A 1 120 ? 8.246 9.900 -6.766 1.00 95.38 120 GLY A CA 1
ATOM 942 C C . GLY A 1 120 ? 8.559 9.077 -5.515 1.00 95.38 120 GLY A C 1
ATOM 943 O O . GLY A 1 120 ? 9.542 9.366 -4.846 1.00 95.38 120 GLY A O 1
ATOM 944 N N . LEU A 1 121 ? 7.764 8.042 -5.227 1.00 95.38 121 LEU A N 1
ATOM 945 C CA . LEU A 1 121 ? 7.997 7.130 -4.105 1.00 95.38 121 LEU A CA 1
ATOM 946 C C . LEU A 1 121 ? 9.337 6.404 -4.262 1.00 95.38 121 LEU A C 1
ATOM 948 O O . LEU A 1 121 ? 10.163 6.471 -3.364 1.00 95.38 121 LEU A O 1
ATOM 952 N N . LEU A 1 122 ? 9.582 5.796 -5.427 1.00 94.56 122 LEU A N 1
ATOM 953 C CA . LEU A 1 122 ? 10.821 5.060 -5.698 1.00 94.56 122 LEU A CA 1
ATOM 954 C C . LEU A 1 122 ? 12.077 5.940 -5.637 1.00 94.56 122 LEU A C 1
ATOM 956 O O . LEU A 1 122 ? 13.128 5.450 -5.258 1.00 94.56 122 LEU A O 1
ATOM 960 N N . HIS A 1 123 ? 11.988 7.219 -6.011 1.00 93.56 123 HIS A N 1
ATOM 961 C CA . HIS A 1 123 ? 13.126 8.141 -5.926 1.00 93.56 123 HIS A CA 1
ATOM 962 C C . HIS A 1 123 ? 13.319 8.771 -4.543 1.00 93.56 123 HIS A C 1
ATOM 964 O O . HIS A 1 123 ? 14.398 9.286 -4.268 1.00 93.56 123 HIS A O 1
ATOM 970 N N . ALA A 1 124 ? 12.281 8.802 -3.704 1.00 89.25 124 ALA A N 1
ATOM 971 C CA . ALA A 1 124 ? 12.370 9.356 -2.355 1.00 89.25 124 ALA A CA 1
ATOM 972 C C . ALA A 1 124 ? 12.868 8.331 -1.324 1.00 89.25 124 ALA A C 1
ATOM 974 O O . ALA A 1 124 ? 13.297 8.724 -0.242 1.00 89.25 124 ALA A O 1
ATOM 975 N N . THR A 1 125 ? 12.782 7.042 -1.652 1.00 84.25 125 THR A N 1
ATOM 976 C CA . THR A 1 125 ? 13.318 5.930 -0.866 1.00 84.25 125 THR A CA 1
ATOM 977 C C . THR A 1 125 ? 14.798 5.719 -1.245 1.00 84.25 125 THR A C 1
ATOM 979 O O . THR A 1 125 ? 15.062 5.518 -2.432 1.00 84.25 125 THR A O 1
ATOM 982 N N . PRO A 1 126 ? 15.750 5.840 -0.296 1.00 69.94 126 PRO A N 1
ATOM 983 C CA . PRO A 1 126 ? 17.188 5.681 -0.540 1.00 69.94 126 PRO A CA 1
ATOM 984 C C . PRO A 1 126 ? 17.607 4.262 -0.944 1.00 69.94 126 PRO A C 1
ATOM 986 O O . PRO A 1 126 ? 16.877 3.296 -0.622 1.00 69.94 126 PRO A O 1
#

Radius of gyration: 15.41 Å; Cα contacts (8 Å, |Δi|>4): 104; chains: 1; bounding box: 38×33×39 Å

Mean predicted aligned error: 3.16 Å